Protein AF-A0A3B8IJS8-F1 (afdb_monomer)

Secondary structure (DSSP, 8-state):
--------------------------S---EEEEEEESS--SEEEEEETTT-PEE---STTS-SSEEEEEEGGGHHHHBT-EEEEEEEEEETTEEEEEEEEEEEE-SS-EEEEE--SEEE--

Solvent-accessible surface area (backbone atoms only — not comparable to full-atom values): 7679 Å² total; per-residue (Å²): 140,84,87,84,90,84,83,88,80,83,82,76,76,76,75,76,73,75,73,78,73,72,81,87,66,74,97,73,83,52,69,48,51,34,33,47,40,86,66,80,65,80,46,68,40,19,34,36,67,91,78,67,48,79,46,78,75,81,50,90,86,43,83,81,49,48,42,72,56,53,46,41,91,47,16,81,84,27,48,85,41,73,49,52,34,36,36,36,34,21,47,96,89,37,79,62,37,79,48,62,31,34,39,29,13,51,100,74,40,54,44,80,75,45,54,67,67,60,51,55,64,118

Foldseek 3Di:
DDDDDDDDDDPPPPPPPPPPVPDDEDPDKDFDWAFEPADAFPDKWKAFVVPRDTHDDDCPVPPDRIDTRGIFVCQVVQEPHKGKMWIFGHHPRDTQDTKIWIWHHYSHTIDTPDIDNYDYSD

Structure (mmCIF, N/CA/C/O backbone):
data_AF-A0A3B8IJS8-F1
#
_entry.id   AF-A0A3B8IJS8-F1
#
loop_
_atom_site.group_PDB
_atom_site.id
_atom_site.type_symbol
_atom_site.label_atom_id
_atom_site.label_alt_id
_atom_site.label_comp_id
_atom_site.label_asym_id
_atom_site.label_entity_id
_atom_site.label_seq_id
_atom_site.pdbx_PDB_ins_code
_atom_site.Cartn_x
_atom_site.Cartn_y
_atom_site.Cartn_z
_atom_site.occupancy
_atom_site.B_iso_or_equiv
_atom_site.auth_seq_id
_atom_site.auth_comp_id
_atom_site.auth_asym_id
_atom_site.auth_atom_id
_atom_site.pdbx_PDB_model_num
ATOM 1 N N . MET A 1 1 ? -65.945 3.423 57.680 1.00 41.50 1 MET A N 1
ATOM 2 C CA . MET A 1 1 ? -64.640 2.975 58.233 1.00 41.50 1 MET A CA 1
ATOM 3 C C . MET A 1 1 ? -64.034 2.024 57.204 1.00 41.50 1 MET A C 1
ATOM 5 O O . MET A 1 1 ? -64.707 1.055 56.914 1.00 41.50 1 MET A O 1
ATOM 9 N N . LYS A 1 2 ? -62.884 2.211 56.549 1.00 39.69 2 LYS A N 1
ATOM 10 C CA . LYS A 1 2 ? -61.737 3.125 56.670 1.00 39.69 2 LYS A CA 1
ATOM 11 C C . LYS A 1 2 ? -61.221 3.468 55.256 1.00 39.69 2 LYS A C 1
ATOM 13 O O . LYS A 1 2 ? -61.430 2.716 54.314 1.00 39.69 2 LYS A O 1
ATOM 18 N N . THR A 1 3 ? -60.593 4.630 55.176 1.00 56.12 3 THR A N 1
ATOM 19 C CA . THR A 1 3 ? -59.938 5.312 54.050 1.00 56.12 3 THR A CA 1
ATOM 20 C C . THR A 1 3 ? -58.505 4.809 53.772 1.00 56.12 3 THR A C 1
ATOM 22 O O . THR A 1 3 ? -57.992 4.017 54.558 1.00 56.12 3 THR A O 1
ATOM 25 N N . LEU A 1 4 ? -57.873 5.424 52.751 1.00 50.12 4 LEU A N 1
ATOM 26 C CA . LEU A 1 4 ? -56.450 5.462 52.312 1.00 50.12 4 LEU A CA 1
ATOM 27 C C . LEU A 1 4 ? -56.140 4.531 51.123 1.00 50.12 4 LEU A C 1
ATOM 29 O O . LEU A 1 4 ? -56.250 3.323 51.256 1.00 50.12 4 LEU A O 1
ATOM 33 N N . SER A 1 5 ? -55.880 5.009 49.896 1.00 60.38 5 SER A N 1
ATOM 34 C CA . SER A 1 5 ? -54.898 6.006 49.404 1.00 60.38 5 SER A CA 1
ATOM 35 C C . SER A 1 5 ? -53.447 5.619 49.690 1.00 60.38 5 SER A C 1
ATOM 37 O O . SER A 1 5 ? -52.977 5.824 50.804 1.00 60.38 5 SER A O 1
ATOM 39 N N . TYR A 1 6 ? -52.752 5.127 48.659 1.00 58.12 6 TYR A N 1
ATOM 40 C CA . TYR A 1 6 ? -51.303 5.252 48.512 1.00 58.12 6 TYR A CA 1
ATOM 41 C C . TYR A 1 6 ? -50.962 5.565 47.054 1.00 58.12 6 TYR A C 1
ATOM 43 O O . TYR A 1 6 ? -51.080 4.730 46.159 1.00 58.12 6 TYR A O 1
ATOM 51 N N . SER A 1 7 ? -50.572 6.819 46.854 1.00 53.22 7 SER A N 1
ATOM 52 C CA . SER A 1 7 ? -49.803 7.299 45.714 1.00 53.22 7 SER A CA 1
ATOM 53 C C . SER A 1 7 ? -48.345 6.812 45.785 1.00 53.22 7 SER A C 1
ATOM 55 O O . SER A 1 7 ? -47.862 6.474 46.862 1.00 53.22 7 SER A O 1
ATOM 57 N N . LEU A 1 8 ? -47.650 6.949 44.646 1.00 53.72 8 LEU A N 1
ATOM 58 C CA . LEU A 1 8 ? -46.193 6.911 44.429 1.00 53.72 8 LEU A CA 1
ATOM 59 C C . LEU A 1 8 ? -45.503 5.534 44.475 1.00 53.72 8 LEU A C 1
ATOM 61 O O . LEU A 1 8 ? -45.238 4.996 45.540 1.00 53.72 8 LEU A O 1
ATOM 65 N N . LEU A 1 9 ? -44.985 5.093 43.326 1.00 54.03 9 LEU A N 1
ATOM 66 C CA . LEU A 1 9 ? -43.573 5.354 43.019 1.00 54.03 9 LEU A CA 1
ATOM 67 C C . LEU A 1 9 ? -43.344 5.247 41.507 1.00 54.03 9 LEU A C 1
ATOM 69 O O . LEU A 1 9 ? -43.710 4.257 40.878 1.00 54.03 9 LEU A O 1
ATOM 73 N N . GLY A 1 10 ? -42.801 6.317 40.929 1.00 58.25 10 GLY A N 1
ATOM 74 C CA . GLY A 1 10 ? -42.530 6.425 39.505 1.00 58.25 10 GLY A CA 1
ATOM 75 C C . GLY A 1 10 ? -41.574 5.337 39.039 1.00 58.25 10 GLY A C 1
ATOM 76 O O . GLY A 1 10 ? -40.469 5.200 39.561 1.00 58.25 10 GLY A O 1
ATOM 77 N N . LEU A 1 11 ? -41.988 4.602 38.013 1.00 54.81 11 LEU A N 1
ATOM 78 C CA . LEU A 1 11 ? -41.049 3.896 37.166 1.00 54.81 11 LEU A CA 1
ATOM 79 C C . LEU A 1 11 ? -40.381 4.973 36.309 1.00 54.81 11 LEU A C 1
ATOM 81 O O . LEU A 1 11 ? -40.888 5.344 35.252 1.00 54.81 11 LEU A O 1
ATOM 85 N N . SER A 1 12 ? -39.300 5.555 36.837 1.00 58.91 12 SER A N 1
ATOM 86 C CA . SER A 1 12 ? -38.363 6.337 36.040 1.00 58.91 12 SER A CA 1
ATOM 87 C C . SER A 1 12 ? -37.917 5.449 34.891 1.00 58.91 12 SER A C 1
ATOM 89 O O . SER A 1 12 ? -37.079 4.564 35.059 1.00 58.91 12 SER A O 1
ATOM 91 N N . ILE A 1 13 ? -38.518 5.678 33.729 1.00 60.62 13 ILE A N 1
ATOM 92 C CA . ILE A 1 13 ? -37.980 5.257 32.450 1.00 60.62 13 ILE A CA 1
ATOM 93 C C . ILE A 1 13 ? -36.674 6.036 32.341 1.00 60.62 13 ILE A C 1
ATOM 95 O O . ILE A 1 13 ? -36.657 7.210 31.975 1.00 60.62 13 ILE A O 1
ATOM 99 N N . LEU A 1 14 ? -35.586 5.400 32.773 1.00 59.69 14 LEU A N 1
ATOM 100 C CA . LEU A 1 14 ? -34.247 5.765 32.357 1.00 59.69 14 LEU A CA 1
ATOM 101 C C . LEU A 1 14 ? -34.255 5.583 30.843 1.00 59.69 14 LEU A C 1
ATOM 103 O O . LEU A 1 14 ? -34.018 4.493 30.329 1.00 59.69 14 LEU A O 1
ATOM 107 N N . PHE A 1 15 ? -34.611 6.656 30.139 1.00 57.31 15 PHE A N 1
ATOM 108 C CA . PHE A 1 15 ? -34.199 6.854 28.768 1.00 57.31 15 PHE A CA 1
ATOM 109 C C . PHE A 1 15 ? -32.676 6.831 28.812 1.00 57.31 15 PHE A C 1
ATOM 111 O O . PHE A 1 15 ? -32.025 7.844 29.054 1.00 57.31 15 PHE A O 1
ATOM 118 N N . LEU A 1 16 ? -32.114 5.635 28.643 1.00 54.16 16 LEU A N 1
ATOM 119 C CA . LEU A 1 16 ? -30.797 5.469 28.071 1.00 54.16 16 LEU A CA 1
ATOM 120 C C . LEU A 1 16 ? -30.914 6.079 26.677 1.00 54.16 16 LEU A C 1
ATOM 122 O O . LEU A 1 16 ? -31.221 5.398 25.703 1.00 54.16 16 LEU A O 1
ATOM 126 N N . SER A 1 17 ? -30.759 7.399 26.599 1.00 57.47 17 SER A N 1
ATOM 127 C CA . SER A 1 17 ? -30.312 8.046 25.386 1.00 57.47 17 SER A CA 1
ATOM 128 C C . SER A 1 17 ? -28.940 7.444 25.115 1.00 57.47 17 SER A C 1
ATOM 130 O O . SER A 1 17 ? -27.927 7.921 25.628 1.00 57.47 17 SER A O 1
ATOM 132 N N . SER A 1 18 ? -28.926 6.324 24.390 1.00 54.78 18 SER A N 1
ATOM 133 C CA . SER A 1 18 ? -27.794 5.964 23.558 1.00 54.78 18 SER A CA 1
ATOM 134 C C . SER A 1 18 ? -27.617 7.169 22.653 1.00 54.78 18 SER A C 1
ATOM 136 O O . SER A 1 18 ? -28.345 7.373 21.686 1.00 54.78 18 SER A O 1
ATOM 138 N N . CYS A 1 19 ? -26.747 8.071 23.082 1.00 57.91 19 CYS A N 1
ATOM 139 C CA . CYS A 1 19 ? -26.116 8.957 22.150 1.00 57.91 19 CYS A CA 1
ATOM 140 C C . CYS A 1 19 ? -25.276 8.047 21.267 1.00 57.91 19 CYS A C 1
ATOM 142 O O . CYS A 1 19 ? -24.189 7.627 21.658 1.00 57.91 19 CYS A O 1
ATOM 144 N N . ASP A 1 20 ? -25.818 7.709 20.108 1.00 59.25 20 ASP A N 1
ATOM 145 C CA . ASP A 1 20 ? -24.988 7.386 18.968 1.00 59.25 20 ASP A CA 1
ATOM 146 C C . ASP A 1 20 ? -24.305 8.699 18.571 1.00 59.25 20 ASP A C 1
ATOM 148 O O . ASP A 1 20 ? -24.822 9.492 17.783 1.00 59.25 20 ASP A O 1
ATOM 152 N N . TRP A 1 21 ? -23.215 9.039 19.264 1.00 59.25 21 TRP A N 1
ATOM 153 C CA . TRP A 1 21 ? -22.336 10.103 18.806 1.00 59.25 21 TRP A CA 1
ATOM 154 C C . TRP A 1 21 ? -21.613 9.531 17.594 1.00 59.25 21 TRP A C 1
ATOM 156 O O . TRP A 1 21 ? -20.530 8.966 17.729 1.00 59.25 21 TRP A O 1
ATOM 166 N N . GLY A 1 22 ? -22.254 9.618 16.428 1.00 72.06 22 GLY A N 1
ATOM 167 C CA . GLY A 1 22 ? -21.597 9.298 15.171 1.00 72.06 22 GLY A CA 1
ATOM 168 C C . GLY A 1 22 ? -20.246 10.010 15.121 1.00 72.06 22 GLY A C 1
ATOM 169 O O . GLY A 1 22 ? -20.126 11.174 15.521 1.00 72.06 22 GLY A O 1
ATOM 170 N N . VAL A 1 23 ? -19.214 9.287 14.701 1.00 83.06 23 VAL A N 1
ATOM 171 C CA . VAL A 1 23 ? -17.880 9.861 14.545 1.00 83.06 23 VAL A CA 1
ATOM 172 C C . VAL A 1 23 ? -17.946 10.882 13.416 1.00 83.06 23 VAL A C 1
ATOM 174 O O . VAL A 1 23 ? -18.469 10.602 12.341 1.00 83.06 23 VAL A O 1
ATOM 177 N N . SER A 1 24 ? -17.451 12.092 13.668 1.00 89.25 24 SER A N 1
ATOM 178 C CA . SER A 1 24 ? -17.331 13.107 12.625 1.00 89.25 24 SER A CA 1
ATOM 179 C C . SER A 1 24 ? -15.978 12.940 11.943 1.00 89.25 24 SER A C 1
ATOM 181 O O . SER A 1 24 ? -14.968 13.395 12.477 1.00 89.25 24 SER A O 1
ATOM 183 N N . CYS A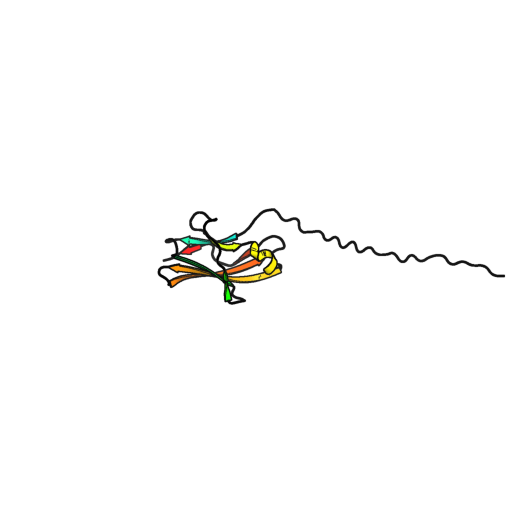 1 25 ? -15.969 12.303 10.776 1.00 91.19 25 CYS A N 1
ATOM 184 C CA . CYS A 1 25 ? -14.787 12.179 9.925 1.00 91.19 25 CYS A CA 1
ATOM 185 C C . CYS A 1 25 ? -14.692 13.358 8.943 1.00 91.19 25 CYS A C 1
ATOM 187 O O . CYS A 1 25 ? -15.686 14.033 8.656 1.00 91.19 25 CYS A O 1
ATOM 189 N N . THR A 1 26 ? -13.491 13.627 8.437 1.00 93.38 26 THR A N 1
ATOM 190 C CA . THR A 1 26 ? -13.298 14.514 7.282 1.00 93.38 26 THR A CA 1
ATOM 191 C C . THR A 1 26 ? -13.650 13.779 5.991 1.00 93.38 26 THR A C 1
ATOM 193 O O . THR A 1 26 ? -13.560 12.560 5.942 1.00 93.38 26 THR A O 1
ATOM 196 N N . GLU A 1 27 ? -13.975 14.503 4.917 1.00 93.25 27 GLU A N 1
ATOM 197 C CA . GLU A 1 27 ? -14.139 13.927 3.565 1.00 93.25 27 GLU A CA 1
ATOM 198 C C . GLU A 1 27 ? -12.779 13.612 2.893 1.00 93.25 27 GLU A C 1
ATOM 200 O O . GLU A 1 27 ? -12.628 13.714 1.678 1.00 93.25 27 GLU A O 1
ATOM 205 N N . GLU A 1 28 ? -11.756 13.300 3.692 1.00 94.62 28 GLU A N 1
ATOM 206 C CA . GLU A 1 28 ? -10.449 12.857 3.201 1.00 94.62 28 GLU A CA 1
ATOM 207 C C . GLU A 1 28 ? -10.563 11.398 2.745 1.00 94.62 28 GLU A C 1
ATOM 209 O O . GLU A 1 28 ? -11.255 10.614 3.383 1.00 94.62 28 GLU A O 1
ATOM 214 N N . PHE A 1 29 ? -9.891 11.035 1.654 1.00 95.12 29 PHE A N 1
ATOM 215 C CA . PHE A 1 29 ? -9.753 9.644 1.227 1.00 95.12 29 PHE A CA 1
ATOM 216 C C . PHE A 1 29 ? -8.268 9.293 1.233 1.00 95.12 29 PHE A C 1
ATOM 218 O O . PHE A 1 29 ? -7.479 9.949 0.545 1.00 95.12 29 PHE A O 1
ATOM 225 N N . ARG A 1 30 ? -7.877 8.313 2.047 1.00 96.25 30 ARG A N 1
ATOM 226 C CA . ARG A 1 30 ? -6.487 7.902 2.245 1.00 96.25 30 ARG A CA 1
ATOM 227 C C . ARG A 1 30 ? -6.145 6.653 1.453 1.00 96.25 30 ARG A C 1
ATOM 229 O O . ARG A 1 30 ? -6.957 5.757 1.236 1.00 96.25 30 ARG A O 1
ATOM 236 N N . THR A 1 31 ? -4.879 6.594 1.068 1.00 97.12 31 THR A N 1
ATOM 237 C CA . THR A 1 31 ? -4.272 5.456 0.389 1.00 97.12 31 THR A CA 1
ATOM 238 C C . THR A 1 31 ? -2.931 5.174 1.043 1.00 97.12 31 THR A C 1
ATOM 240 O O . THR A 1 31 ? -2.129 6.087 1.246 1.00 97.12 31 THR A O 1
ATOM 243 N N . VAL A 1 32 ? -2.685 3.910 1.374 1.00 98.00 32 VAL A N 1
ATOM 244 C CA . VAL A 1 32 ? -1.361 3.427 1.768 1.00 98.00 32 VAL A CA 1
ATOM 245 C C . VAL A 1 32 ? -0.691 2.887 0.514 1.00 98.00 32 VAL A C 1
ATOM 247 O O . VAL A 1 32 ? -1.277 2.080 -0.203 1.00 98.00 32 VAL A O 1
ATOM 250 N N . GLY A 1 33 ? 0.529 3.337 0.245 1.00 97.06 33 GLY A N 1
ATOM 251 C CA . GLY A 1 33 ? 1.277 2.961 -0.949 1.00 97.06 33 GLY A CA 1
ATOM 252 C C . GLY A 1 33 ? 2.778 2.900 -0.712 1.00 97.06 33 GLY A C 1
ATOM 253 O O . GLY A 1 33 ? 3.256 3.114 0.408 1.00 97.06 33 GLY A O 1
ATOM 254 N N . ILE A 1 34 ? 3.493 2.612 -1.792 1.00 98.00 34 ILE A N 1
ATOM 255 C CA . ILE A 1 34 ? 4.947 2.513 -1.858 1.00 98.00 34 ILE A CA 1
ATOM 256 C C . ILE A 1 34 ? 5.462 3.259 -3.087 1.00 98.00 34 ILE A C 1
ATOM 258 O O . ILE A 1 34 ? 4.865 3.169 -4.158 1.00 98.00 34 ILE A O 1
ATOM 262 N N . ASP A 1 35 ? 6.581 3.964 -2.948 1.00 97.19 35 ASP A N 1
ATOM 263 C CA . ASP A 1 35 ? 7.284 4.548 -4.089 1.00 97.19 35 ASP A CA 1
ATOM 264 C C . ASP A 1 35 ? 8.247 3.524 -4.715 1.00 97.19 35 ASP A C 1
ATOM 266 O O . ASP A 1 35 ? 9.124 2.980 -4.035 1.00 97.19 35 ASP A O 1
ATOM 270 N N . LEU A 1 36 ? 8.128 3.264 -6.017 1.00 96.94 36 LEU A N 1
ATOM 271 C CA . LEU A 1 36 ? 9.039 2.375 -6.743 1.00 96.94 36 LEU A CA 1
ATOM 272 C C . LEU A 1 36 ? 10.051 3.170 -7.560 1.00 96.94 36 LEU A C 1
ATOM 274 O O . LEU A 1 36 ? 9.709 4.029 -8.362 1.00 96.94 36 LEU A O 1
ATOM 278 N N . THR A 1 37 ? 11.327 2.843 -7.387 1.00 95.81 37 THR A N 1
ATOM 279 C CA . THR A 1 37 ? 12.433 3.453 -8.134 1.00 95.81 37 THR A CA 1
ATOM 280 C C . THR A 1 37 ? 13.088 2.439 -9.070 1.00 95.81 37 THR A C 1
ATOM 282 O O . THR A 1 37 ? 12.912 1.231 -8.924 1.00 95.81 37 THR A O 1
ATOM 285 N N . GLY A 1 38 ? 13.847 2.920 -10.058 1.00 93.44 38 GLY A N 1
ATOM 286 C CA . GLY A 1 38 ? 14.561 2.050 -11.005 1.00 93.44 38 GLY A CA 1
ATOM 287 C C . GLY A 1 38 ? 13.765 1.663 -12.258 1.00 93.44 38 GLY A C 1
ATOM 288 O O . GLY A 1 38 ? 14.315 1.009 -13.138 1.00 93.44 38 GLY A O 1
ATOM 289 N N . GLY A 1 39 ? 12.514 2.115 -12.401 1.00 91.75 39 GLY A N 1
ATOM 290 C CA . GLY A 1 39 ? 11.703 1.911 -13.604 1.00 91.75 39 GLY A CA 1
ATOM 291 C C . GLY A 1 39 ? 10.203 1.891 -13.315 1.00 91.75 39 GLY A C 1
ATOM 292 O O . GLY A 1 39 ? 9.771 2.259 -12.228 1.00 91.75 39 GLY A O 1
ATOM 293 N N . THR A 1 40 ? 9.424 1.428 -14.290 1.00 94.06 40 THR A N 1
ATOM 294 C 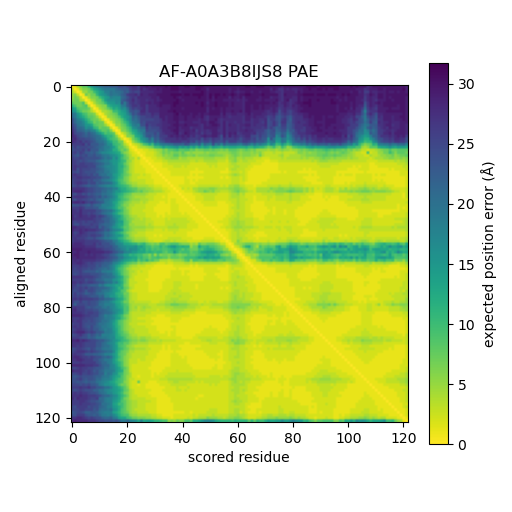CA . THR A 1 40 ? 7.985 1.159 -14.154 1.00 94.06 40 THR A CA 1
ATOM 295 C C . THR A 1 40 ? 7.787 -0.355 -14.257 1.00 94.06 40 THR A C 1
ATOM 297 O O . THR A 1 40 ? 8.312 -0.936 -15.212 1.00 94.06 40 THR A O 1
ATOM 300 N N . PRO A 1 41 ? 7.090 -1.009 -13.311 1.00 95.25 41 PRO A N 1
ATOM 301 C CA . PRO A 1 41 ? 6.799 -2.431 -13.416 1.00 95.25 41 PRO A CA 1
ATOM 302 C C . PRO A 1 41 ? 5.778 -2.704 -14.531 1.00 95.25 41 PRO A C 1
ATOM 304 O O . PRO A 1 41 ? 4.988 -1.834 -14.895 1.00 95.25 41 PRO A O 1
ATOM 307 N N . ASP A 1 42 ? 5.773 -3.927 -15.060 1.00 95.31 42 ASP A N 1
ATOM 308 C CA . ASP A 1 42 ? 4.785 -4.379 -16.050 1.00 95.31 42 ASP A CA 1
ATOM 309 C C . ASP A 1 42 ? 3.413 -4.644 -15.417 1.00 95.31 42 ASP A C 1
ATOM 311 O O . ASP A 1 42 ? 2.377 -4.487 -16.065 1.00 95.31 42 ASP A O 1
ATOM 315 N N . ASP A 1 43 ? 3.412 -5.100 -14.163 1.00 96.06 43 ASP A N 1
ATOM 316 C CA . ASP A 1 43 ? 2.216 -5.353 -13.363 1.00 96.06 43 ASP A CA 1
ATOM 317 C C . ASP A 1 43 ? 2.534 -5.137 -11.880 1.00 96.06 43 ASP A C 1
ATOM 319 O O . ASP A 1 43 ? 3.682 -5.258 -11.446 1.00 96.06 43 ASP A O 1
ATOM 323 N N . PHE A 1 44 ? 1.508 -4.858 -11.088 1.00 97.44 44 PHE A N 1
ATOM 324 C CA . PHE A 1 44 ? 1.593 -4.877 -9.637 1.00 97.44 44 PHE A CA 1
ATOM 325 C C . PHE A 1 44 ? 0.249 -5.294 -9.045 1.00 97.44 44 PHE A C 1
ATOM 327 O O . PHE A 1 44 ? -0.812 -5.157 -9.665 1.00 97.44 44 PHE A O 1
ATOM 334 N N . TYR A 1 45 ? 0.288 -5.834 -7.837 1.00 98.19 45 TYR A N 1
ATOM 335 C CA . TYR A 1 45 ? -0.907 -6.188 -7.087 1.00 98.19 45 TYR A CA 1
ATOM 336 C C . TYR A 1 45 ? -0.577 -6.352 -5.610 1.00 98.19 45 TYR A C 1
ATOM 338 O O . TYR A 1 45 ? 0.577 -6.504 -5.216 1.00 98.19 45 TYR A O 1
ATOM 346 N N . THR A 1 46 ? -1.623 -6.375 -4.796 1.00 98.62 46 THR A N 1
ATOM 347 C CA . THR A 1 46 ? -1.509 -6.620 -3.363 1.00 98.62 46 THR A CA 1
ATOM 348 C C . THR A 1 46 ? -2.171 -7.947 -3.029 1.00 98.62 46 THR A C 1
ATOM 350 O O . THR A 1 46 ? -3.279 -8.229 -3.476 1.00 98.62 46 THR A O 1
ATOM 353 N N . LEU A 1 47 ? -1.515 -8.784 -2.238 1.00 98.56 47 LEU A N 1
ATOM 354 C CA . LEU A 1 47 ? -2.077 -10.012 -1.695 1.00 98.56 47 LEU A CA 1
ATOM 355 C C . LEU A 1 47 ? -2.542 -9.761 -0.265 1.00 98.56 47 LEU A C 1
ATOM 357 O O . LEU A 1 47 ? -1.788 -9.249 0.562 1.00 98.56 47 LEU A O 1
ATOM 361 N N . ARG A 1 48 ? -3.775 -10.154 0.043 1.00 98.12 48 ARG A N 1
ATOM 362 C CA . ARG A 1 48 ? -4.296 -10.134 1.410 1.00 98.12 48 ARG A CA 1
ATOM 363 C C . ARG A 1 48 ? -3.863 -11.406 2.133 1.00 98.12 48 ARG A C 1
ATOM 365 O O . ARG A 1 48 ? -4.383 -12.482 1.830 1.00 98.12 48 ARG A O 1
ATOM 372 N N . SER A 1 49 ? -2.953 -11.312 3.103 1.00 97.69 49 SER A N 1
ATOM 373 C CA . SER A 1 49 ? -2.325 -12.498 3.708 1.00 97.69 49 SER A CA 1
ATOM 374 C C . SER A 1 49 ? -3.326 -13.440 4.394 1.00 97.69 49 SER A C 1
ATOM 376 O O . SER A 1 49 ? -3.111 -14.652 4.414 1.00 97.69 49 SER A O 1
ATOM 378 N N . SER A 1 50 ? -4.440 -12.927 4.933 1.00 96.56 50 SER A N 1
ATOM 379 C CA . SER A 1 50 ? -5.426 -13.756 5.648 1.00 96.56 50 SER A CA 1
ATOM 380 C C . SER A 1 50 ? -6.278 -14.656 4.744 1.00 96.56 50 SER A C 1
ATOM 382 O O . SER A 1 50 ? -6.721 -15.722 5.177 1.00 96.56 50 SER A O 1
ATOM 384 N N . THR A 1 51 ? -6.517 -14.241 3.499 1.00 97.00 51 THR A N 1
ATOM 385 C CA . THR A 1 51 ? -7.437 -14.910 2.559 1.00 97.00 51 THR A CA 1
ATOM 386 C C . THR A 1 51 ? -6.722 -15.479 1.339 1.00 97.00 51 THR A C 1
ATOM 388 O O . THR A 1 51 ? -7.194 -16.455 0.757 1.00 97.00 51 THR A O 1
ATOM 391 N N . GLY A 1 52 ? -5.577 -14.903 0.969 1.00 96.50 52 GLY A N 1
ATOM 392 C CA . GLY A 1 52 ? -4.899 -15.161 -0.298 1.00 96.50 52 GLY A CA 1
ATOM 393 C C . GLY A 1 52 ? -5.525 -14.428 -1.487 1.00 96.50 52 GLY A C 1
ATOM 394 O O . GLY A 1 52 ? -5.130 -14.692 -2.622 1.00 96.50 52 GLY A O 1
ATOM 395 N N . ASP A 1 53 ? -6.488 -13.532 -1.252 1.00 97.62 53 ASP A N 1
ATOM 396 C CA . ASP A 1 53 ? -7.120 -12.756 -2.315 1.00 97.62 53 ASP A CA 1
ATOM 397 C C . ASP A 1 53 ? -6.128 -11.765 -2.936 1.00 97.62 53 ASP A C 1
ATOM 399 O O . ASP A 1 53 ? -5.332 -11.125 -2.243 1.00 97.62 53 ASP A O 1
ATOM 403 N N . THR A 1 54 ? -6.204 -11.617 -4.259 1.00 98.12 54 THR A N 1
ATOM 404 C CA . THR A 1 54 ? -5.450 -10.608 -5.006 1.00 98.12 54 THR A CA 1
ATOM 405 C C . THR A 1 54 ? -6.283 -9.342 -5.159 1.00 98.12 54 THR A C 1
ATOM 407 O O . THR A 1 54 ? -7.370 -9.359 -5.736 1.00 98.12 54 THR A O 1
ATOM 410 N N . ILE A 1 55 ? -5.738 -8.232 -4.685 1.00 97.88 55 ILE A N 1
ATOM 411 C CA . ILE A 1 55 ? -6.300 -6.890 -4.740 1.00 97.88 55 ILE A CA 1
ATOM 412 C C . ILE A 1 55 ? -5.588 -6.134 -5.861 1.00 97.88 55 ILE A C 1
ATOM 414 O O . ILE A 1 55 ? -4.358 -6.108 -5.931 1.00 97.88 55 ILE A O 1
ATOM 418 N N . ARG A 1 56 ? -6.372 -5.524 -6.752 1.00 95.94 56 ARG A N 1
ATOM 419 C CA . ARG A 1 56 ? -5.871 -4.709 -7.862 1.00 95.94 56 ARG A CA 1
ATOM 420 C C . ARG A 1 56 ? -6.468 -3.317 -7.771 1.00 95.94 56 ARG A C 1
ATOM 422 O O . ARG A 1 56 ? -7.668 -3.148 -7.981 1.00 95.94 56 ARG A O 1
ATOM 429 N N . LEU A 1 57 ? -5.615 -2.351 -7.459 1.00 93.00 57 LEU A N 1
ATOM 430 C CA . LEU A 1 57 ? -5.930 -0.930 -7.498 1.00 93.00 57 LEU A CA 1
ATOM 431 C C . LEU A 1 57 ? -5.333 -0.323 -8.767 1.00 93.00 57 LEU A C 1
ATOM 433 O O . LEU A 1 57 ? -4.320 -0.802 -9.272 1.00 93.00 57 LEU A O 1
ATOM 437 N N . MET A 1 58 ? -5.994 0.692 -9.314 1.00 83.06 58 MET A N 1
ATOM 438 C CA . MET A 1 58 ? -5.520 1.376 -10.517 1.00 83.06 58 MET A CA 1
ATOM 439 C C . MET A 1 58 ? -4.471 2.430 -10.134 1.00 83.06 58 MET A C 1
ATOM 441 O O . MET A 1 58 ? -4.656 3.146 -9.149 1.00 83.06 58 MET A O 1
ATOM 445 N N . ASP A 1 59 ? -3.375 2.521 -10.894 1.00 76.00 59 ASP A N 1
ATOM 446 C CA . ASP A 1 59 ? -2.330 3.538 -10.690 1.00 76.00 59 ASP A CA 1
ATOM 447 C C . ASP A 1 59 ? -2.685 4.895 -11.315 1.00 76.00 59 ASP A C 1
ATOM 449 O O . ASP A 1 59 ? -2.084 5.906 -10.976 1.00 76.00 59 ASP A O 1
ATOM 453 N N . ASP A 1 60 ? -3.682 4.940 -12.201 1.00 71.88 60 ASP A N 1
ATOM 454 C CA . ASP A 1 60 ? -3.987 6.091 -13.054 1.00 71.88 60 ASP A CA 1
ATOM 455 C C . ASP A 1 60 ? -4.433 7.338 -12.275 1.00 71.88 60 ASP A C 1
ATOM 457 O O . ASP A 1 60 ? -4.370 8.461 -12.787 1.00 71.88 60 ASP A O 1
ATOM 461 N N . ALA A 1 61 ? -4.837 7.152 -11.019 1.00 69.75 61 ALA A N 1
ATOM 462 C CA . ALA A 1 61 ? -5.141 8.216 -10.072 1.00 69.75 61 ALA A CA 1
ATOM 463 C C . ALA A 1 61 ? -3.896 8.826 -9.392 1.00 69.75 61 ALA A C 1
ATOM 465 O O . ALA A 1 61 ? -3.998 9.912 -8.812 1.00 69.75 61 ALA A O 1
ATOM 466 N N . PHE A 1 62 ? -2.732 8.175 -9.466 1.00 76.75 62 PHE A N 1
ATOM 467 C CA . PHE A 1 62 ? -1.519 8.548 -8.742 1.00 76.75 62 PHE A CA 1
ATOM 468 C C . PHE A 1 62 ? -0.395 8.946 -9.712 1.00 76.75 62 PHE A C 1
ATOM 470 O O . PHE A 1 62 ? 0.068 8.142 -10.516 1.00 76.75 62 PHE A O 1
ATOM 477 N N . PRO A 1 63 ? 0.069 10.206 -9.688 1.00 76.00 63 PRO A N 1
ATOM 478 C CA . PRO A 1 63 ? 1.139 10.631 -10.576 1.00 76.00 63 PRO A CA 1
ATOM 479 C C . PRO A 1 63 ? 2.506 10.111 -10.107 1.00 76.00 63 PRO A C 1
ATOM 481 O O . PRO A 1 63 ? 2.886 10.312 -8.955 1.00 76.00 63 PRO A O 1
ATOM 484 N N . GLY A 1 64 ? 3.299 9.588 -11.044 1.00 86.88 64 GLY A N 1
ATOM 485 C CA . GLY A 1 64 ? 4.726 9.324 -10.848 1.00 86.88 64 GLY A CA 1
ATOM 486 C C . GLY A 1 64 ? 5.026 7.894 -10.415 1.00 86.88 64 GLY A C 1
ATOM 487 O O . GLY A 1 64 ? 4.596 6.954 -11.070 1.00 86.88 64 GLY A O 1
ATOM 488 N N . ASP A 1 65 ? 5.804 7.771 -9.344 1.00 93.56 65 ASP A N 1
ATOM 489 C CA . ASP A 1 65 ? 6.409 6.517 -8.889 1.00 93.56 65 ASP A CA 1
ATOM 490 C C . ASP A 1 65 ? 5.645 5.878 -7.713 1.00 93.56 65 ASP A C 1
ATOM 492 O O . ASP A 1 65 ? 6.127 4.914 -7.127 1.00 93.56 65 ASP A O 1
ATOM 496 N N . PHE A 1 66 ? 4.469 6.406 -7.358 1.00 95.56 66 PHE A N 1
ATOM 497 C CA . PHE A 1 66 ? 3.664 5.936 -6.230 1.00 95.56 66 PHE A CA 1
ATOM 498 C C . PHE A 1 66 ? 2.691 4.834 -6.655 1.00 95.56 66 PHE A C 1
ATOM 500 O O . PHE A 1 66 ? 1.842 5.050 -7.520 1.00 95.56 66 PHE A O 1
ATOM 507 N N . TYR A 1 67 ? 2.755 3.688 -5.980 1.00 96.94 67 TYR A N 1
ATOM 508 C CA . TYR A 1 67 ? 1.902 2.532 -6.241 1.00 96.94 67 TYR A CA 1
ATOM 509 C C . TYR A 1 67 ? 1.028 2.231 -5.018 1.00 96.94 67 TYR A C 1
ATOM 511 O O . TYR A 1 67 ? 1.551 2.067 -3.909 1.00 96.94 67 TYR A O 1
ATOM 519 N N . PRO A 1 68 ? -0.304 2.156 -5.183 1.00 97.38 68 PRO A N 1
ATOM 520 C CA . PRO A 1 68 ? -1.209 1.904 -4.074 1.00 97.38 68 PRO A CA 1
ATOM 521 C C . PRO A 1 68 ? -1.131 0.442 -3.615 1.00 97.38 68 PRO A C 1
ATOM 523 O O . PRO A 1 68 ? -1.190 -0.485 -4.422 1.00 97.38 68 PRO A O 1
ATOM 526 N N . VAL A 1 69 ? -1.055 0.241 -2.299 1.00 97.94 69 VAL A N 1
ATOM 527 C CA . VAL A 1 69 ? -1.152 -1.076 -1.657 1.00 97.94 69 VAL A CA 1
ATOM 528 C C . VAL A 1 69 ? -2.620 -1.379 -1.361 1.00 97.94 69 VAL A C 1
ATOM 530 O O . VAL A 1 69 ? -3.164 -2.333 -1.915 1.00 97.94 69 VAL A O 1
ATOM 533 N N . ILE A 1 70 ? -3.264 -0.540 -0.540 1.00 97.94 70 ILE A N 1
ATOM 534 C CA . ILE A 1 70 ? -4.716 -0.505 -0.286 1.00 97.94 70 ILE A CA 1
ATOM 535 C C . ILE A 1 70 ? -5.177 0.940 -0.014 1.00 97.94 70 ILE A C 1
ATOM 537 O O . ILE A 1 70 ? -4.358 1.830 0.226 1.00 97.94 70 ILE A O 1
ATOM 541 N N . ASP A 1 71 ? -6.487 1.179 -0.021 1.00 97.50 71 ASP A N 1
ATOM 542 C CA . ASP A 1 71 ? -7.098 2.484 0.252 1.00 97.50 71 ASP A CA 1
ATOM 543 C C . ASP A 1 71 ? -8.263 2.395 1.254 1.00 97.50 71 ASP A C 1
ATOM 545 O O . ASP A 1 71 ? -8.607 1.314 1.738 1.00 97.50 71 ASP A O 1
ATOM 549 N N . ASP A 1 72 ? -8.860 3.542 1.578 1.00 97.31 72 ASP A N 1
ATOM 550 C CA . ASP A 1 72 ? -9.964 3.674 2.537 1.00 97.31 72 ASP A CA 1
ATOM 551 C C . ASP A 1 72 ? -11.211 2.839 2.197 1.00 97.31 72 ASP A C 1
ATOM 553 O O . ASP A 1 72 ? -12.068 2.671 3.064 1.00 97.31 72 ASP A O 1
ATOM 557 N N . SER A 1 73 ? -11.324 2.251 0.998 1.00 96.44 73 SER A N 1
ATOM 558 C CA . SER A 1 73 ? -12.384 1.267 0.729 1.00 96.44 73 SER A CA 1
ATOM 559 C C . SER A 1 73 ? -12.308 0.028 1.629 1.00 96.44 73 SER A C 1
ATOM 561 O O . SER A 1 73 ? -13.299 -0.683 1.727 1.00 96.44 73 SER A O 1
ATOM 563 N N . TRP A 1 74 ? -11.172 -0.197 2.305 1.00 97.31 74 TRP A N 1
ATOM 564 C CA . TRP A 1 74 ? -10.942 -1.278 3.272 1.00 97.31 74 TRP A CA 1
ATOM 565 C C . TRP A 1 74 ? -11.162 -0.871 4.736 1.00 97.31 74 TRP A C 1
ATOM 567 O O . TRP A 1 74 ? -10.919 -1.673 5.642 1.00 97.31 74 TRP A O 1
ATOM 577 N N . GLN A 1 75 ? -11.561 0.378 5.001 1.00 97.06 75 GLN A N 1
ATOM 578 C CA . GLN A 1 75 ? -11.699 0.888 6.366 1.00 97.06 75 GLN A CA 1
ATOM 579 C C . GLN A 1 75 ? -12.718 0.077 7.175 1.00 97.06 75 GLN A C 1
ATOM 581 O O . GLN A 1 75 ? -12.414 -0.303 8.306 1.00 97.06 75 GLN A O 1
ATOM 586 N N . GLU A 1 76 ? -13.894 -0.219 6.609 1.00 95.62 76 GLU A N 1
ATOM 587 C CA . GLU A 1 76 ? -14.955 -0.947 7.318 1.00 95.62 76 GLU A CA 1
ATOM 588 C C . GLU A 1 76 ? -14.506 -2.368 7.690 1.00 95.62 76 GLU A C 1
ATOM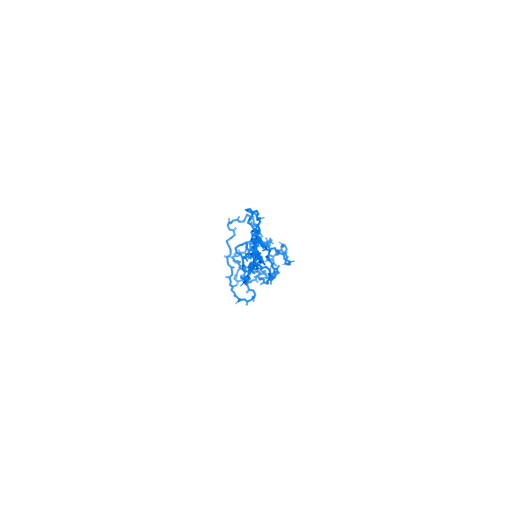 590 O O . GLU A 1 76 ? -14.760 -2.835 8.803 1.00 95.62 76 GLU A O 1
ATOM 595 N N . GLU A 1 77 ? -13.804 -3.051 6.785 1.00 96.56 77 GLU A N 1
ATOM 596 C CA . GLU A 1 77 ? -13.290 -4.402 6.993 1.00 96.56 77 GLU A CA 1
ATOM 597 C C . GLU A 1 77 ? -12.164 -4.461 8.025 1.00 96.56 77 GLU A C 1
ATOM 599 O O . GLU A 1 77 ? -12.065 -5.451 8.753 1.00 96.56 77 GLU A O 1
ATOM 604 N N . LEU A 1 78 ? -11.313 -3.434 8.077 1.00 96.88 78 LEU A N 1
ATOM 605 C CA . LEU A 1 78 ? -10.157 -3.386 8.972 1.00 96.88 78 LEU A CA 1
ATOM 606 C C . LEU A 1 78 ? -10.461 -2.727 10.319 1.00 96.88 78 LEU A C 1
ATOM 608 O O . LEU A 1 78 ? -9.624 -2.794 11.219 1.00 96.88 78 LEU A O 1
ATOM 612 N N . GLN A 1 79 ? -11.627 -2.103 10.492 1.00 96.12 79 GLN A N 1
ATOM 613 C CA . GLN A 1 79 ? -11.928 -1.280 11.660 1.00 96.12 79 GLN A CA 1
ATOM 614 C C . GLN A 1 79 ? -11.689 -2.023 12.985 1.00 96.12 79 GLN A C 1
ATOM 616 O O . GLN A 1 79 ? -12.363 -3.001 13.319 1.00 96.12 79 GLN A O 1
ATOM 621 N N . GLY A 1 80 ? -10.763 -1.500 13.795 1.00 92.81 80 GLY A N 1
ATOM 622 C CA . GLY A 1 80 ? -10.412 -2.087 15.092 1.00 92.81 80 GLY A CA 1
ATOM 623 C C . GLY A 1 80 ? -9.580 -3.371 15.001 1.00 92.81 80 GLY A C 1
ATOM 624 O O . GLY A 1 80 ? -9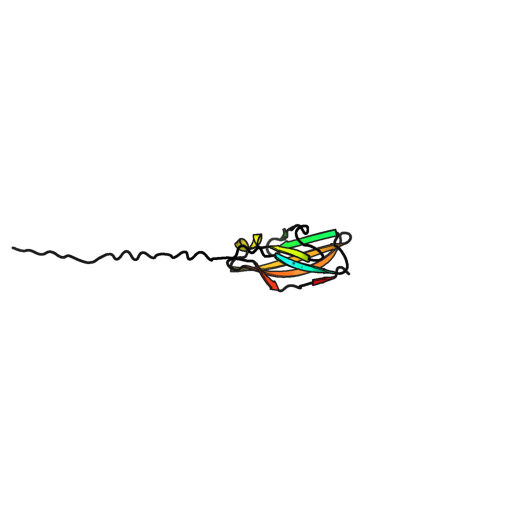.509 -4.120 15.980 1.00 92.81 80 GLY A O 1
ATOM 625 N N . SER A 1 81 ? -8.961 -3.627 13.850 1.00 95.50 81 SER A N 1
ATOM 626 C CA . SER A 1 81 ? -8.032 -4.727 13.609 1.00 95.50 81 SER A CA 1
ATOM 627 C C . SER A 1 81 ? -6.799 -4.255 12.835 1.00 95.50 81 SER A C 1
ATOM 629 O O . SER A 1 81 ? -6.818 -3.208 12.193 1.00 95.50 81 SER A O 1
ATOM 631 N N . GLU A 1 82 ? -5.733 -5.048 12.905 1.00 96.94 82 GLU A N 1
ATOM 632 C CA . GLU A 1 82 ? -4.554 -4.911 12.052 1.00 96.94 82 GLU A CA 1
ATOM 633 C C . GLU A 1 82 ? -4.478 -6.134 11.138 1.00 96.94 82 GLU A C 1
ATOM 635 O O . GLU A 1 82 ? -4.747 -7.260 11.576 1.00 96.94 82 GLU A O 1
ATOM 640 N N . GLU A 1 83 ? -4.080 -5.931 9.888 1.00 98.19 83 GLU A N 1
ATOM 641 C CA . GLU A 1 83 ? -3.903 -7.011 8.928 1.00 98.19 83 GLU A CA 1
ATOM 642 C C . GLU A 1 83 ? -2.633 -6.835 8.090 1.00 98.19 83 GLU A C 1
ATOM 644 O O . GLU A 1 83 ? -2.143 -5.726 7.868 1.00 98.19 83 GLU A O 1
ATOM 649 N N . GLU A 1 84 ? -2.095 -7.969 7.645 1.00 98.69 84 GLU A N 1
ATOM 650 C CA . GLU A 1 84 ? -0.932 -8.039 6.778 1.00 98.69 84 GLU A CA 1
ATOM 651 C C . GLU A 1 84 ? -1.334 -8.111 5.297 1.00 98.69 84 GLU A C 1
ATOM 653 O O . GLU A 1 84 ? -2.182 -8.915 4.893 1.00 98.69 84 GLU A O 1
ATOM 658 N N . PHE A 1 85 ? -0.661 -7.296 4.491 1.00 98.81 85 PHE A N 1
ATOM 659 C CA . PHE A 1 85 ? -0.782 -7.248 3.041 1.00 98.81 85 PHE A CA 1
ATOM 660 C C . PHE A 1 85 ? 0.605 -7.358 2.412 1.00 98.81 85 PHE A C 1
ATOM 662 O O . PHE A 1 85 ? 1.566 -6.790 2.928 1.00 98.81 85 PHE A O 1
ATOM 669 N N . VAL A 1 86 ? 0.721 -8.059 1.288 1.00 98.81 86 VAL A N 1
ATOM 670 C CA . VAL A 1 86 ? 1.982 -8.175 0.542 1.00 98.81 86 VAL A CA 1
ATOM 671 C C . VAL A 1 86 ? 1.826 -7.478 -0.795 1.00 98.81 86 VAL A C 1
ATOM 673 O O . VAL A 1 86 ? 1.035 -7.909 -1.628 1.00 98.81 86 VAL A O 1
ATOM 676 N N . PHE A 1 87 ? 2.566 -6.396 -0.994 1.00 98.69 87 PHE A N 1
ATOM 677 C CA . PHE A 1 87 ? 2.651 -5.717 -2.278 1.00 98.69 87 PHE A CA 1
ATOM 678 C C . PHE A 1 87 ? 3.679 -6.416 -3.162 1.00 98.69 87 PHE A C 1
ATOM 680 O O . PHE A 1 87 ? 4.820 -6.603 -2.738 1.00 98.69 87 PHE A O 1
ATOM 687 N N . GLU A 1 88 ? 3.297 -6.748 -4.392 1.00 98.50 88 GLU A N 1
ATOM 688 C CA . GLU A 1 88 ? 4.187 -7.334 -5.388 1.00 98.50 88 GLU A CA 1
ATOM 689 C C . GLU A 1 88 ? 4.232 -6.474 -6.653 1.00 98.50 88 GLU A C 1
ATOM 691 O O . GLU A 1 88 ? 3.192 -6.088 -7.189 1.00 98.50 88 GLU A O 1
ATOM 696 N N . ALA A 1 89 ? 5.443 -6.221 -7.155 1.00 98.00 89 ALA A N 1
ATOM 697 C CA . ALA A 1 89 ? 5.669 -5.620 -8.468 1.00 98.00 89 ALA A CA 1
ATOM 698 C C . ALA A 1 89 ? 6.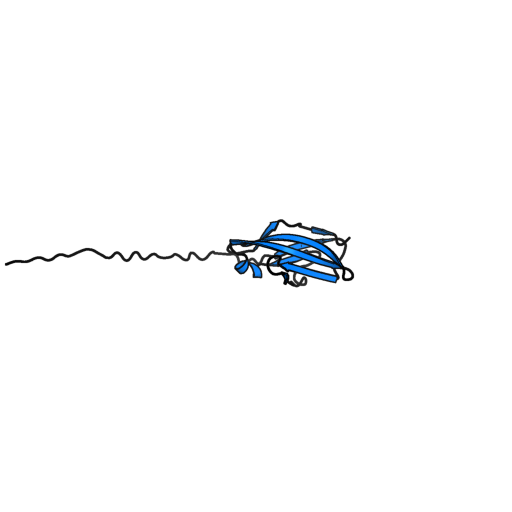401 -6.602 -9.384 1.00 98.00 89 ALA A C 1
ATOM 700 O O . ALA A 1 89 ? 7.329 -7.305 -8.965 1.00 98.00 8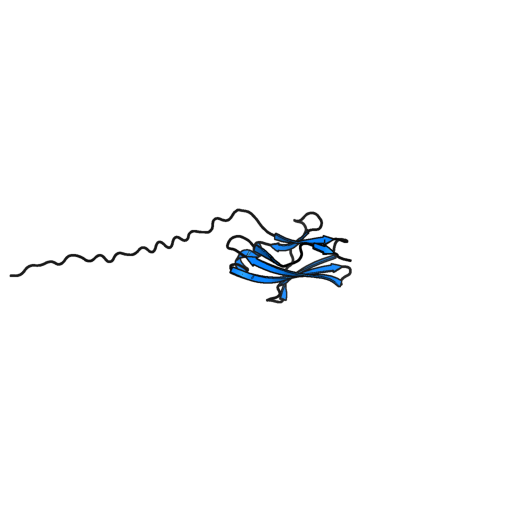9 ALA A O 1
ATOM 701 N N . VAL A 1 90 ? 5.982 -6.636 -10.646 1.00 97.62 90 VAL A N 1
ATOM 702 C CA . VAL A 1 90 ? 6.398 -7.619 -11.643 1.00 97.62 90 VAL A CA 1
ATOM 703 C C . VAL A 1 90 ? 7.115 -6.926 -12.795 1.00 97.62 90 VAL A C 1
ATOM 705 O O . VAL A 1 90 ? 6.605 -5.959 -13.352 1.00 97.62 90 VAL A O 1
ATOM 708 N N . VAL A 1 91 ? 8.271 -7.457 -13.189 1.00 97.00 91 VAL A N 1
ATOM 709 C CA . VAL A 1 91 ? 9.023 -7.053 -14.388 1.00 97.00 91 VAL A CA 1
ATOM 710 C C . VAL A 1 91 ? 9.390 -8.312 -15.169 1.00 97.00 91 VAL A C 1
ATOM 712 O O . VAL A 1 91 ? 9.845 -9.301 -14.590 1.00 97.00 91 VAL A O 1
ATOM 715 N N . ASP A 1 92 ? 9.139 -8.312 -16.476 1.00 96.31 92 ASP A N 1
ATOM 716 C CA . ASP A 1 92 ? 9.350 -9.442 -17.384 1.00 96.31 92 ASP A CA 1
ATOM 717 C C . ASP A 1 92 ? 8.713 -10.753 -16.866 1.00 96.31 92 ASP A C 1
ATOM 719 O O . ASP A 1 92 ? 9.256 -11.855 -16.998 1.00 96.31 92 ASP A O 1
ATOM 723 N N . GLY A 1 93 ? 7.539 -10.636 -16.235 1.00 96.19 93 GLY A N 1
ATOM 724 C CA . GLY A 1 93 ? 6.788 -11.760 -15.665 1.00 96.19 93 GLY A CA 1
ATOM 725 C C . GLY A 1 93 ? 7.370 -12.352 -14.374 1.00 96.19 93 GLY A C 1
ATOM 726 O O . GLY A 1 93 ? 6.919 -13.414 -13.945 1.00 96.19 93 GLY A O 1
ATOM 727 N N . THR A 1 94 ? 8.355 -11.695 -13.756 1.00 97.31 94 THR A N 1
ATOM 728 C CA . THR A 1 94 ? 8.959 -12.095 -12.477 1.00 97.31 94 THR A CA 1
ATOM 729 C C . THR A 1 94 ? 8.641 -11.069 -11.396 1.00 97.31 94 THR A C 1
ATOM 731 O O . THR A 1 94 ? 8.767 -9.873 -11.635 1.00 97.31 94 THR A O 1
ATOM 734 N N . VAL A 1 95 ? 8.260 -11.525 -10.201 1.00 98.06 95 VAL A N 1
ATOM 735 C CA . VAL A 1 95 ? 8.134 -10.652 -9.023 1.00 98.06 95 VAL A CA 1
ATOM 736 C C . VAL A 1 95 ? 9.530 -10.163 -8.629 1.00 98.06 95 VAL A C 1
ATOM 738 O O . VAL A 1 95 ? 10.382 -10.973 -8.260 1.00 98.06 95 VAL A O 1
ATOM 741 N N . VAL A 1 96 ? 9.765 -8.856 -8.739 1.00 98.00 96 VAL A N 1
ATOM 742 C CA . VAL A 1 96 ? 11.052 -8.209 -8.418 1.00 98.00 96 VAL A CA 1
ATOM 74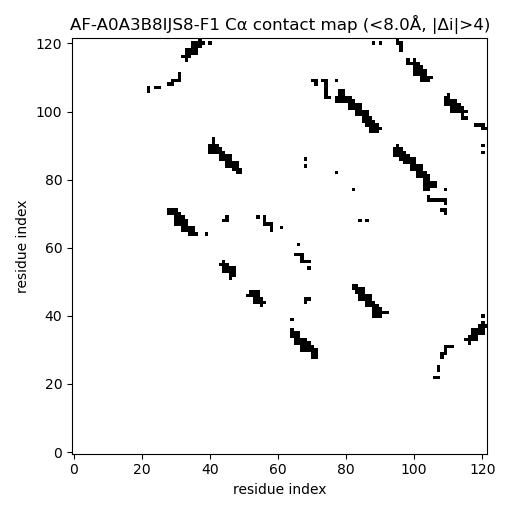3 C C . VAL A 1 96 ? 11.009 -7.439 -7.100 1.00 98.00 96 VAL A C 1
ATOM 745 O O . VAL A 1 96 ? 12.030 -7.313 -6.433 1.00 98.00 96 VAL A O 1
ATOM 748 N N . VAL A 1 97 ? 9.821 -7.000 -6.678 1.00 98.38 97 VAL A N 1
ATOM 749 C CA . VAL A 1 97 ? 9.567 -6.397 -5.362 1.00 98.38 97 VAL A CA 1
ATOM 750 C C . VAL A 1 97 ? 8.465 -7.196 -4.681 1.00 98.38 97 VAL A C 1
ATOM 752 O O . VAL A 1 97 ? 7.462 -7.505 -5.317 1.00 98.38 97 VAL A O 1
ATOM 755 N N . SER A 1 98 ? 8.659 -7.521 -3.404 1.00 98.44 98 SER A N 1
ATOM 756 C CA . SER A 1 98 ? 7.687 -8.213 -2.551 1.00 98.44 98 SER A CA 1
ATOM 757 C C . SER A 1 98 ? 7.816 -7.666 -1.134 1.00 98.44 98 SER A C 1
ATOM 759 O O . SER A 1 98 ? 8.675 -8.113 -0.374 1.00 98.44 98 SER A O 1
ATOM 761 N N . GLU A 1 99 ? 6.968 -6.708 -0.780 1.00 98.69 99 GLU A N 1
ATOM 762 C CA . GLU A 1 99 ? 7.065 -5.975 0.482 1.00 98.69 99 GLU A CA 1
ATOM 763 C C . GLU A 1 99 ? 5.822 -6.177 1.341 1.00 98.69 99 GLU A C 1
ATOM 765 O O . GLU A 1 99 ? 4.688 -6.038 0.881 1.00 98.69 99 GLU A O 1
ATOM 770 N N . THR A 1 100 ? 6.045 -6.494 2.613 1.00 98.75 100 THR A N 1
ATOM 771 C CA . THR A 1 100 ? 4.974 -6.702 3.585 1.00 98.75 100 THR A CA 1
ATOM 772 C C . THR A 1 100 ? 4.598 -5.388 4.265 1.00 98.75 100 THR A C 1
ATOM 774 O O . THR A 1 100 ? 5.450 -4.673 4.796 1.00 98.75 100 THR A O 1
ATOM 777 N N . PHE A 1 101 ? 3.299 -5.119 4.314 1.00 98.88 101 PHE A N 1
ATOM 778 C CA . PHE A 1 101 ? 2.677 -4.007 5.015 1.00 98.88 101 PHE A CA 1
ATOM 779 C C . PHE A 1 101 ? 1.786 -4.534 6.133 1.00 98.88 101 PHE A C 1
ATOM 781 O O . PHE A 1 101 ? 1.054 -5.503 5.944 1.00 98.88 101 PHE A O 1
ATOM 788 N N . VAL A 1 102 ? 1.810 -3.859 7.280 1.00 98.81 102 VAL A N 1
ATOM 789 C CA . VAL A 1 102 ? 0.802 -4.034 8.333 1.00 98.81 102 VAL A CA 1
ATOM 790 C C . VAL A 1 102 ? -0.032 -2.770 8.371 1.00 98.81 102 VAL A C 1
ATOM 792 O O . VAL A 1 102 ? 0.518 -1.674 8.523 1.00 98.81 102 VAL A O 1
ATOM 795 N N . ILE A 1 103 ? -1.338 -2.920 8.188 1.00 98.81 103 ILE A N 1
ATOM 796 C CA . ILE A 1 103 ? -2.275 -1.806 8.059 1.00 98.81 103 ILE A CA 1
ATOM 797 C C . ILE A 1 103 ? -3.437 -2.037 9.014 1.00 98.81 103 ILE A C 1
ATOM 799 O O . ILE A 1 103 ? -3.952 -3.147 9.135 1.00 98.81 103 ILE A O 1
ATOM 803 N N . GLU A 1 104 ? -3.824 -0.973 9.702 1.00 98.38 104 GLU A N 1
ATOM 804 C CA . GLU A 1 104 ? -4.972 -0.943 10.600 1.00 98.38 104 GLU A CA 1
ATOM 805 C C . GLU A 1 104 ? -6.010 0.054 10.095 1.00 98.38 104 GLU A C 1
ATOM 807 O O . GLU A 1 104 ? -5.720 0.860 9.209 1.00 98.38 104 GLU A O 1
ATOM 812 N N . ALA A 1 105 ? -7.201 0.046 10.687 1.00 98.00 105 ALA A N 1
ATOM 813 C CA . ALA A 1 105 ? -8.162 1.119 10.479 1.00 98.00 105 ALA A CA 1
ATOM 814 C C . ALA A 1 105 ? -8.748 1.631 11.793 1.00 98.00 105 ALA A C 1
ATOM 816 O O . ALA A 1 105 ? -9.151 0.862 12.677 1.00 98.00 105 ALA A O 1
ATOM 817 N N . ASP A 1 106 ? -8.821 2.958 11.888 1.00 95.38 106 ASP A N 1
ATOM 818 C CA . ASP A 1 106 ? -9.624 3.630 12.899 1.00 95.38 106 ASP A CA 1
ATOM 819 C C . ASP A 1 106 ? -11.084 3.747 12.423 1.00 95.38 106 ASP A C 1
ATOM 821 O O . ASP A 1 106 ? -11.521 3.020 11.535 1.00 95.38 106 ASP A O 1
ATOM 825 N N . LEU A 1 107 ? -11.879 4.613 13.052 1.00 94.81 107 LEU A N 1
ATOM 826 C CA . LEU A 1 107 ? -13.295 4.806 12.714 1.00 94.81 107 LEU A CA 1
ATOM 827 C C . LEU A 1 107 ? -13.527 5.583 11.405 1.00 94.81 107 LEU A C 1
ATOM 829 O O . LEU A 1 107 ? -14.676 5.734 11.003 1.00 94.81 107 LEU A O 1
ATOM 833 N N . CYS A 1 108 ? -12.475 6.123 10.794 1.00 94.31 108 CYS A N 1
ATOM 834 C CA . CYS A 1 108 ? -12.542 7.013 9.641 1.00 94.31 108 CYS A CA 1
ATOM 835 C C . CYS A 1 108 ? -11.625 6.580 8.497 1.00 94.31 108 CYS A C 1
ATOM 837 O O . CYS A 1 108 ? -12.037 6.692 7.348 1.00 94.31 108 CYS A O 1
ATOM 839 N N . HIS A 1 109 ? -10.404 6.119 8.789 1.00 97.62 109 HIS A N 1
ATOM 840 C CA . HIS A 1 109 ? -9.394 5.850 7.767 1.00 97.62 109 HIS A CA 1
ATOM 841 C C . HIS A 1 109 ? -8.543 4.623 8.071 1.00 97.62 109 HIS A C 1
ATOM 843 O O . HIS A 1 109 ? -8.380 4.213 9.226 1.00 97.62 109 HIS A O 1
ATOM 849 N N . ILE A 1 110 ? -7.922 4.103 7.015 1.00 98.25 110 ILE A N 1
ATOM 850 C CA . ILE A 1 110 ? -6.798 3.178 7.138 1.00 98.25 110 ILE A CA 1
ATOM 851 C C . ILE A 1 110 ? -5.515 3.922 7.546 1.00 98.25 110 ILE A C 1
ATOM 853 O O . ILE A 1 110 ? -5.299 5.088 7.201 1.00 98.25 110 ILE A O 1
ATOM 857 N N . ASN A 1 111 ? -4.628 3.236 8.266 1.00 98.06 111 ASN A N 1
ATOM 858 C CA . ASN A 1 111 ? -3.344 3.760 8.720 1.00 98.06 111 ASN A CA 1
ATOM 859 C C . ASN A 1 111 ? -2.246 2.693 8.581 1.00 98.06 111 ASN A C 1
ATOM 861 O O . ASN A 1 111 ? -2.407 1.550 9.011 1.00 98.06 111 ASN A O 1
ATOM 865 N N . LYS A 1 112 ? -1.094 3.070 8.010 1.00 98.50 112 LYS A N 1
ATOM 866 C CA . LYS A 1 112 ? 0.078 2.185 7.934 1.00 98.50 112 LYS A CA 1
ATOM 867 C C . LYS A 1 112 ? 0.713 2.033 9.320 1.00 98.50 112 LYS A C 1
ATOM 869 O O . LYS A 1 112 ? 1.230 3.008 9.864 1.00 98.50 112 LYS A O 1
ATOM 874 N N . VAL A 1 113 ? 0.745 0.807 9.839 1.00 98.62 113 VAL A N 1
ATOM 875 C CA . VAL A 1 113 ? 1.473 0.438 11.065 1.00 98.62 113 VAL A CA 1
ATOM 876 C C . VAL A 1 113 ? 2.938 0.145 10.737 1.00 98.62 113 VAL A C 1
ATOM 878 O O . VAL A 1 113 ? 3.843 0.639 11.410 1.00 98.62 113 VAL A O 1
ATOM 881 N N . SER A 1 114 ? 3.192 -0.642 9.684 1.00 98.81 114 SER A N 1
ATOM 882 C CA . SER A 1 114 ? 4.547 -0.924 9.197 1.00 98.81 114 SER A CA 1
ATOM 883 C C . SER A 1 114 ? 4.583 -1.261 7.702 1.00 98.81 114 SER A C 1
ATOM 885 O O . SER A 1 114 ? 3.545 -1.490 7.086 1.00 98.81 114 SER A O 1
ATOM 887 N N . GLY A 1 115 ? 5.786 -1.252 7.128 1.00 98.56 115 GLY A N 1
ATOM 888 C CA . GLY A 1 115 ? 6.049 -1.438 5.698 1.00 98.56 115 GLY A CA 1
ATOM 889 C C . GLY A 1 115 ? 6.924 -0.306 5.146 1.00 98.56 115 GLY A C 1
ATOM 890 O O . GLY A 1 115 ? 6.893 0.808 5.691 1.00 98.56 115 GLY A O 1
ATOM 891 N N . PRO A 1 116 ? 7.735 -0.563 4.109 1.00 98.44 116 PRO A N 1
ATOM 892 C CA . PRO A 1 116 ? 8.637 0.441 3.554 1.00 98.44 116 PRO A CA 1
ATOM 893 C C . PRO A 1 116 ? 7.870 1.619 2.938 1.00 98.44 116 PRO A C 1
ATOM 895 O O . PRO A 1 116 ? 6.703 1.509 2.570 1.00 98.44 116 PRO A O 1
ATOM 898 N N . ASP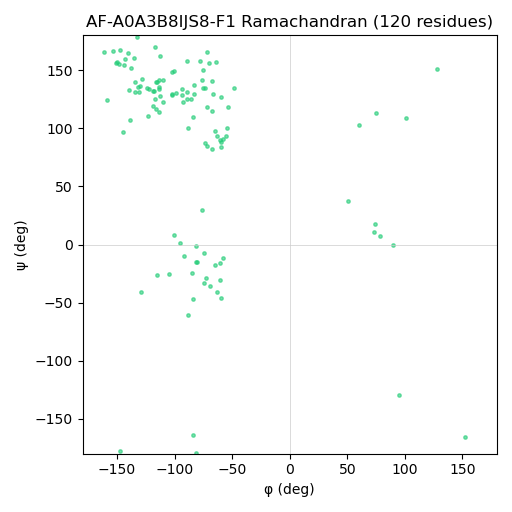 A 1 117 ? 8.531 2.772 2.842 1.00 98.25 117 ASP A N 1
ATOM 899 C CA . ASP A 1 117 ? 8.029 3.907 2.053 1.00 98.25 117 ASP A CA 1
ATOM 900 C C . ASP A 1 117 ? 8.430 3.785 0.576 1.00 98.25 117 ASP A C 1
ATOM 902 O O . ASP A 1 117 ? 7.759 4.331 -0.290 1.00 98.25 117 ASP A O 1
ATOM 906 N N . SER A 1 118 ? 9.514 3.058 0.279 1.00 97.88 118 SER A N 1
ATOM 907 C CA . SER A 1 118 ? 10.019 2.886 -1.085 1.00 97.88 118 SER A CA 1
ATOM 908 C C . SER A 1 118 ? 10.746 1.559 -1.294 1.00 97.88 118 SER A C 1
ATOM 910 O O . SER A 1 118 ? 11.277 0.984 -0.340 1.00 97.88 118 SER A O 1
ATOM 912 N N . ALA A 1 119 ? 10.804 1.111 -2.5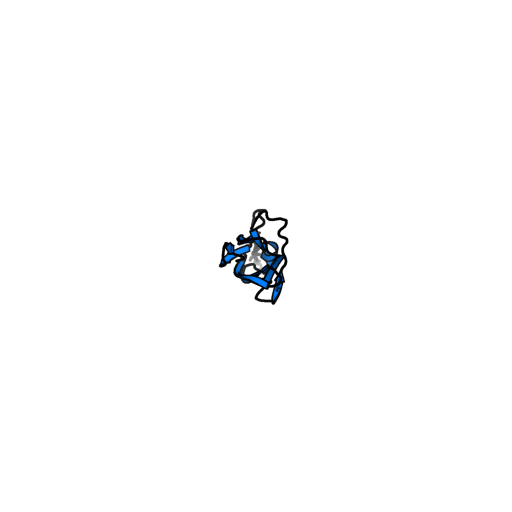49 1.00 98.12 119 ALA A N 1
ATOM 913 C CA . ALA A 1 119 ? 11.596 -0.030 -3.007 1.00 98.12 119 ALA A CA 1
ATOM 914 C C . ALA A 1 119 ? 12.234 0.241 -4.386 1.00 98.12 119 ALA A C 1
ATOM 916 O O . ALA A 1 119 ? 11.873 1.189 -5.087 1.00 98.12 119 ALA A O 1
ATOM 917 N N . SER A 1 120 ? 13.215 -0.580 -4.769 1.00 96.94 120 SER A N 1
ATOM 918 C CA . SER A 1 120 ? 13.863 -0.530 -6.089 1.00 96.94 120 SER A CA 1
ATOM 919 C C . SER A 1 120 ? 13.474 -1.754 -6.911 1.00 96.94 120 SER A C 1
ATOM 921 O O . SER A 1 120 ? 13.408 -2.850 -6.361 1.00 96.94 120 SER A O 1
ATOM 923 N N . LEU A 1 121 ? 13.253 -1.570 -8.214 1.00 93.62 121 LEU A N 1
ATOM 924 C CA . LEU A 1 121 ? 12.984 -2.647 -9.177 1.00 93.62 121 LEU A CA 1
ATOM 925 C C . LEU A 1 121 ? 14.257 -3.370 -9.676 1.00 93.62 121 LEU A C 1
ATOM 927 O O . LEU A 1 121 ? 14.147 -4.271 -10.506 1.00 93.62 121 LEU A O 1
ATOM 931 N N . GLU A 1 122 ? 15.446 -2.950 -9.223 1.00 80.50 122 GLU A N 1
ATOM 932 C CA . GLU A 1 122 ? 16.764 -3.472 -9.649 1.00 80.50 122 GLU A CA 1
ATOM 933 C C . GLU A 1 122 ? 17.232 -4.741 -8.918 1.00 80.50 122 GLU A C 1
ATOM 935 O O . GLU A 1 122 ? 17.131 -4.796 -7.670 1.00 80.50 122 GLU A O 1
#

Sequence (122 aa):
MKTLSYSLLGLSILFLSSCDWGVSCTEEFRTVGIDLTGGTPDDFYTLRSSTGDTIRLMDDAFPGDFYPVIDDSWQEELQGSEEEFVFEAVVDGTVVVSETFVIEADLCHINKVSGPDSASLE

Mean predicted aligned error: 9.29 Å

pLDDT: mean 88.07, std 16.19, range [39.69, 98.88]

Radius of gyration: 25.8 Å; Cα contacts (8 Å, |Δi|>4): 219; chains: 1; bounding box: 81×30×76 Å